Protein AF-A0A7W0HZI1-F1 (afdb_monomer_lite)

Sequence (79 aa):
MTIFNVATAAELSSAIAGAAGGDRIVVADGNYGKLSIFNRSFDSTVTIVAANPGAGAHFDGLTITGSKNVSLVGLDLGR

Secondary structure (DSSP, 8-state):
--EEEE-SHHHHHHHHHH--TT-EEEE-SEE--EEEEES-EEEEEEEEEESSTTTSEEESEEEEES-EEEEEES-EE--

Structure (mmCIF, N/CA/C/O backbone):
data_AF-A0A7W0HZI1-F1
#
_entry.id   AF-A0A7W0HZI1-F1
#
loop_
_atom_site.group_PDB
_atom_site.id
_atom_site.type_symbol
_atom_site.label_atom_id
_atom_site.label_alt_id
_atom_site.label_comp_id
_atom_site.label_asym_id
_atom_site.label_entity_id
_atom_site.label_seq_id
_atom_site.pdbx_PDB_ins_code
_atom_site.Cartn_x
_atom_site.Cartn_y
_atom_site.Cartn_z
_atom_site.occupancy
_atom_site.B_iso_or_equiv
_atom_site.auth_seq_id
_atom_site.auth_comp_id
_atom_site.auth_asym_id
_atom_site.auth_atom_id
_atom_site.pdbx_PDB_model_num
ATOM 1 N N . MET A 1 1 ? -13.486 -8.330 3.962 1.00 77.75 1 MET A N 1
ATOM 2 C CA . MET A 1 1 ? -12.2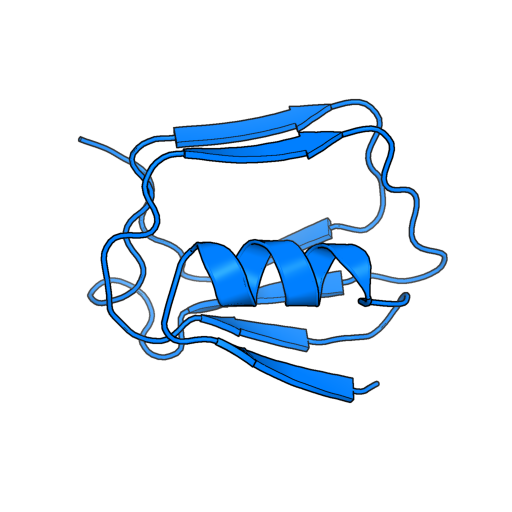42 -8.816 3.344 1.00 77.75 1 MET A CA 1
ATOM 3 C C . MET A 1 1 ? -12.410 -8.784 1.840 1.00 77.75 1 MET A C 1
ATOM 5 O O . MET A 1 1 ? -12.964 -9.705 1.248 1.00 77.75 1 MET A O 1
ATOM 9 N N . THR A 1 2 ? -11.941 -7.695 1.256 1.00 91.06 2 THR A N 1
ATOM 10 C CA . THR A 1 2 ? -11.816 -7.455 -0.177 1.00 91.06 2 THR A CA 1
ATOM 11 C C . THR A 1 2 ? -10.347 -7.590 -0.556 1.00 91.06 2 THR A C 1
ATOM 13 O O . THR A 1 2 ? -9.461 -7.211 0.216 1.00 91.06 2 THR A O 1
ATOM 16 N N . ILE A 1 3 ? -10.084 -8.152 -1.734 1.00 93.38 3 ILE A N 1
ATOM 17 C CA . ILE A 1 3 ? -8.735 -8.227 -2.294 1.00 93.38 3 ILE A CA 1
ATOM 18 C C . ILE A 1 3 ? -8.627 -7.179 -3.399 1.00 93.38 3 ILE A C 1
ATOM 20 O O . ILE A 1 3 ? -9.310 -7.276 -4.417 1.00 93.38 3 ILE A O 1
ATOM 24 N N . PHE A 1 4 ? -7.764 -6.189 -3.194 1.00 94.19 4 PHE A N 1
ATOM 25 C CA . PHE A 1 4 ? -7.409 -5.195 -4.199 1.00 94.19 4 PHE A CA 1
ATOM 26 C C . PHE A 1 4 ? -6.159 -5.673 -4.929 1.00 94.19 4 PHE A C 1
ATOM 28 O O . PHE A 1 4 ? -5.122 -5.848 -4.299 1.00 94.19 4 PHE A O 1
ATOM 35 N N . ASN A 1 5 ? -6.247 -5.885 -6.239 1.00 93.38 5 ASN A N 1
ATOM 36 C CA . ASN A 1 5 ? -5.080 -6.168 -7.072 1.00 93.38 5 ASN A CA 1
ATOM 37 C C . ASN A 1 5 ? -4.688 -4.863 -7.754 1.00 93.38 5 ASN A C 1
ATOM 39 O O . ASN A 1 5 ? -5.497 -4.296 -8.485 1.00 93.38 5 ASN A O 1
ATOM 43 N N . VAL A 1 6 ? -3.486 -4.372 -7.473 1.00 93.25 6 VAL A N 1
ATOM 44 C CA . VAL A 1 6 ? -2.994 -3.095 -7.994 1.00 93.25 6 VAL A CA 1
ATOM 45 C C . VAL A 1 6 ? -1.694 -3.330 -8.743 1.00 93.25 6 VAL A C 1
ATOM 47 O O . VAL A 1 6 ? -0.864 -4.117 -8.295 1.00 93.25 6 VAL A O 1
ATOM 50 N N . ALA A 1 7 ? -1.522 -2.664 -9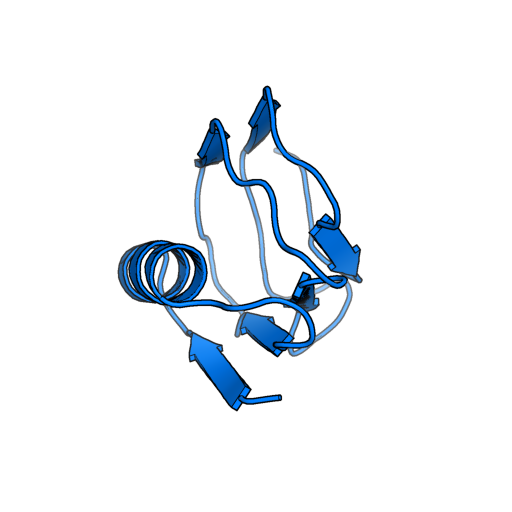.880 1.00 90.81 7 ALA A N 1
ATOM 51 C CA . ALA A 1 7 ? -0.311 -2.741 -10.694 1.00 90.81 7 ALA A CA 1
ATOM 52 C C . ALA A 1 7 ? 0.386 -1.382 -10.845 1.00 90.81 7 ALA A C 1
ATOM 54 O O . ALA A 1 7 ? 1.462 -1.287 -11.431 1.00 90.81 7 ALA A O 1
ATOM 55 N N . THR A 1 8 ? -0.223 -0.315 -10.321 1.00 89.62 8 THR A N 1
ATOM 56 C CA . THR A 1 8 ? 0.295 1.050 -10.415 1.00 89.62 8 THR A CA 1
ATOM 57 C C . THR A 1 8 ? 0.177 1.804 -9.091 1.00 89.62 8 THR A C 1
ATOM 59 O O . THR A 1 8 ? -0.674 1.512 -8.248 1.00 89.62 8 THR A O 1
ATOM 62 N N . ALA A 1 9 ? 0.997 2.845 -8.920 1.00 87.81 9 ALA A N 1
ATOM 63 C CA . ALA A 1 9 ? 0.931 3.735 -7.758 1.00 87.81 9 ALA A CA 1
ATOM 64 C C . ALA A 1 9 ? -0.437 4.421 -7.595 1.00 87.81 9 ALA A C 1
ATOM 66 O O . ALA A 1 9 ? -0.906 4.620 -6.472 1.00 87.81 9 ALA A O 1
ATOM 67 N N . ALA A 1 10 ? -1.100 4.755 -8.706 1.00 89.31 10 ALA A N 1
ATOM 68 C CA . ALA A 1 10 ? -2.422 5.375 -8.682 1.00 89.31 10 ALA A CA 1
ATOM 69 C C . ALA A 1 10 ? -3.490 4.405 -8.151 1.00 89.31 10 ALA A C 1
ATOM 71 O O . ALA A 1 10 ? -4.281 4.769 -7.279 1.00 89.31 10 ALA A O 1
ATOM 72 N N . GLU A 1 11 ? -3.469 3.156 -8.623 1.00 91.19 11 GLU A N 1
ATOM 73 C CA . GLU A 1 11 ? -4.358 2.098 -8.136 1.00 91.19 11 GLU A CA 1
ATOM 74 C C . GLU A 1 11 ? -4.084 1.765 -6.672 1.00 91.19 11 GLU A C 1
ATOM 76 O O . GLU A 1 11 ? -5.029 1.618 -5.905 1.00 91.19 11 GLU A O 1
ATOM 81 N N . LEU A 1 12 ? -2.815 1.719 -6.253 1.00 90.06 12 LEU A N 1
ATOM 82 C CA . LEU A 1 12 ? -2.441 1.514 -4.853 1.00 90.06 12 LEU A CA 1
ATOM 83 C C . LEU A 1 12 ? -3.010 2.615 -3.952 1.00 90.06 12 LEU A C 1
ATOM 85 O O . LEU A 1 12 ? -3.604 2.320 -2.918 1.00 90.06 12 LEU A O 1
ATOM 89 N N . SER A 1 13 ? -2.867 3.879 -4.352 1.00 89.12 13 SER A N 1
ATOM 90 C CA . SER A 1 13 ? -3.429 5.014 -3.614 1.00 89.12 13 SER A CA 1
ATOM 91 C C . SER A 1 13 ? -4.955 4.919 -3.509 1.00 89.12 13 SER A C 1
ATOM 93 O O . SER A 1 13 ? -5.520 5.089 -2.427 1.00 89.12 13 SER A O 1
ATOM 95 N N . SER A 1 14 ? -5.627 4.564 -4.609 1.00 90.69 14 SER A N 1
ATOM 96 C CA . SER A 1 14 ? -7.079 4.363 -4.631 1.00 90.69 14 SER A CA 1
ATOM 97 C C . SER A 1 14 ? -7.515 3.185 -3.750 1.00 90.69 14 SER A C 1
ATOM 99 O O . SER A 1 14 ? -8.456 3.313 -2.967 1.00 90.69 14 SER A O 1
ATOM 101 N N . ALA A 1 15 ? -6.782 2.070 -3.796 1.00 91.94 15 ALA A N 1
ATOM 102 C CA . ALA A 1 15 ? -7.035 0.892 -2.977 1.00 91.94 15 ALA A CA 1
ATOM 103 C C . ALA A 1 15 ? -6.856 1.190 -1.486 1.00 91.94 15 ALA A C 1
ATOM 105 O O . ALA A 1 15 ? -7.719 0.842 -0.693 1.00 91.94 15 ALA A O 1
ATOM 106 N N . ILE A 1 16 ? -5.797 1.903 -1.088 1.00 88.88 16 ILE A N 1
ATOM 107 C CA . ILE A 1 16 ? -5.605 2.345 0.305 1.00 88.88 16 ILE A CA 1
ATOM 108 C C . ILE A 1 16 ? -6.715 3.311 0.726 1.00 88.88 16 ILE A C 1
ATOM 110 O O . ILE A 1 16 ? -7.146 3.300 1.881 1.00 88.88 16 ILE A O 1
ATOM 114 N N . ALA A 1 17 ? -7.192 4.149 -0.198 1.00 88.75 17 ALA A N 1
ATOM 115 C CA . ALA A 1 17 ? -8.268 5.078 0.090 1.00 88.75 17 ALA A CA 1
ATOM 116 C C . ALA A 1 17 ? -9.607 4.376 0.354 1.00 88.75 17 ALA A C 1
ATOM 118 O O . ALA A 1 17 ? -10.334 4.830 1.242 1.00 88.75 17 ALA A O 1
ATOM 119 N N . GLY A 1 18 ? -9.894 3.297 -0.381 1.00 87.31 18 GLY A N 1
ATOM 120 C CA . GLY A 1 18 ? -11.114 2.495 -0.268 1.00 87.31 18 GLY A CA 1
ATOM 121 C C . GLY A 1 18 ? -11.021 1.268 0.645 1.00 87.31 18 GLY A C 1
ATOM 122 O O . GLY A 1 18 ? -12.045 0.640 0.897 1.00 87.31 18 GLY A O 1
ATOM 123 N N . ALA A 1 19 ? -9.831 0.914 1.135 1.00 90.50 19 ALA A N 1
ATOM 124 C CA . ALA A 1 19 ? -9.639 -0.245 1.998 1.00 90.50 19 ALA A CA 1
ATOM 125 C C . ALA A 1 19 ? -10.340 -0.068 3.349 1.00 90.50 19 ALA A C 1
ATOM 127 O O . ALA A 1 19 ? -10.309 1.004 3.958 1.00 90.50 19 ALA A O 1
ATOM 128 N N . ALA A 1 20 ? -10.922 -1.155 3.841 1.00 89.81 20 ALA A N 1
ATOM 129 C CA . ALA A 1 20 ? -11.470 -1.276 5.180 1.00 89.81 20 ALA A CA 1
ATOM 130 C C . ALA A 1 20 ? -10.674 -2.306 5.992 1.00 89.81 20 ALA A C 1
ATOM 132 O O . ALA A 1 20 ? -9.895 -3.098 5.457 1.00 89.81 20 ALA A O 1
ATOM 133 N N . GLY A 1 21 ? -10.857 -2.302 7.312 1.00 90.94 21 GLY A N 1
ATOM 134 C CA . GLY A 1 21 ? -10.146 -3.235 8.177 1.00 90.94 21 GLY A CA 1
ATOM 135 C C . GLY A 1 21 ? -10.387 -4.699 7.789 1.00 90.94 21 GLY A C 1
ATOM 136 O O . GLY A 1 21 ? -11.529 -5.123 7.624 1.00 90.94 21 GLY A O 1
ATOM 137 N N . GLY A 1 22 ? -9.307 -5.475 7.664 1.00 91.25 22 GLY A N 1
ATOM 138 C CA . GLY A 1 22 ? -9.347 -6.869 7.210 1.00 91.25 22 GLY A CA 1
ATOM 139 C C . GLY A 1 22 ? -9.200 -7.054 5.695 1.00 91.25 22 GLY A C 1
ATOM 140 O O . GLY A 1 22 ? -9.300 -8.185 5.215 1.00 91.25 22 GLY A O 1
ATOM 141 N N . ASP A 1 23 ? -8.980 -5.980 4.934 1.00 94.44 23 ASP A N 1
ATOM 142 C CA . ASP A 1 23 ? -8.732 -6.057 3.494 1.00 94.44 23 ASP A CA 1
ATOM 143 C C . ASP A 1 23 ? -7.267 -6.342 3.157 1.00 94.44 23 ASP A C 1
ATOM 145 O O . ASP A 1 23 ? -6.345 -6.114 3.950 1.00 94.44 23 ASP A O 1
ATOM 149 N N . ARG A 1 24 ? -7.056 -6.844 1.937 1.00 94.81 2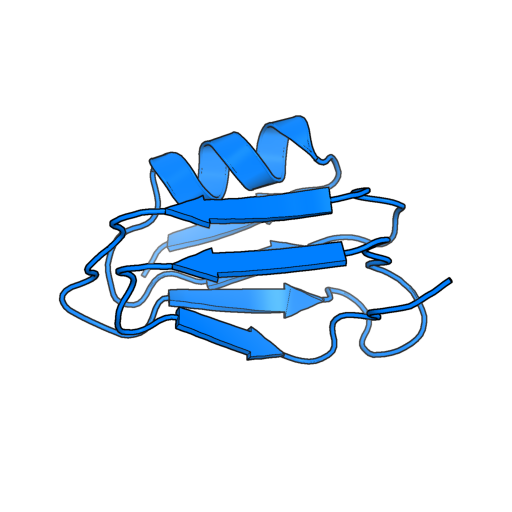4 ARG A N 1
ATOM 150 C CA . ARG A 1 24 ? -5.734 -7.193 1.422 1.00 94.81 24 ARG A CA 1
ATOM 151 C C . ARG A 1 24 ? -5.472 -6.480 0.105 1.00 94.81 24 ARG A C 1
ATOM 153 O O . ARG A 1 24 ? -6.246 -6.603 -0.835 1.00 94.81 24 ARG A O 1
ATOM 160 N N . ILE A 1 25 ? -4.363 -5.761 0.034 1.00 94.56 25 ILE A N 1
ATOM 161 C CA . ILE A 1 25 ? -3.906 -5.054 -1.157 1.00 94.56 25 ILE A CA 1
ATOM 162 C C . ILE A 1 25 ? -2.699 -5.815 -1.696 1.00 94.56 25 ILE A C 1
ATOM 164 O O . ILE A 1 25 ? -1.644 -5.834 -1.068 1.00 94.56 25 ILE A O 1
ATOM 168 N N . VAL A 1 26 ? -2.883 -6.482 -2.829 1.00 93.88 26 VAL A N 1
ATOM 169 C CA . VAL A 1 26 ? -1.854 -7.224 -3.552 1.00 93.88 26 VAL A CA 1
ATOM 170 C C . VAL A 1 26 ? -1.236 -6.293 -4.582 1.00 93.88 26 VAL A C 1
ATOM 172 O O . VAL A 1 26 ? -1.906 -5.837 -5.507 1.00 93.88 26 VAL A O 1
ATOM 175 N N . VAL A 1 27 ? 0.043 -6.007 -4.388 1.00 93.25 27 VAL A N 1
ATOM 176 C CA . VAL A 1 27 ? 0.825 -5.057 -5.168 1.00 93.25 27 VAL A CA 1
ATOM 177 C C . VAL A 1 27 ? 1.643 -5.838 -6.187 1.00 93.25 27 VAL A C 1
ATOM 179 O O . VAL A 1 27 ? 2.551 -6.574 -5.805 1.00 93.25 27 VAL A O 1
ATOM 182 N N . ALA A 1 28 ? 1.299 -5.725 -7.467 1.00 92.56 28 ALA A N 1
ATOM 183 C CA . ALA A 1 28 ? 2.036 -6.376 -8.542 1.00 92.56 28 ALA A CA 1
ATOM 184 C C . ALA A 1 28 ? 3.439 -5.780 -8.691 1.00 92.56 28 ALA A C 1
ATOM 186 O O . ALA A 1 28 ? 3.742 -4.710 -8.160 1.00 92.56 28 ALA A O 1
ATOM 187 N N . ASP A 1 29 ? 4.284 -6.471 -9.439 1.00 90.06 29 ASP A N 1
ATOM 188 C CA . ASP A 1 29 ? 5.658 -6.051 -9.660 1.00 90.06 29 ASP A CA 1
ATOM 189 C C . ASP A 1 29 ? 5.700 -4.719 -10.423 1.00 90.06 29 ASP A C 1
ATOM 191 O O . ASP A 1 29 ? 5.000 -4.530 -11.418 1.00 90.06 29 ASP A O 1
ATOM 195 N N . GLY A 1 30 ? 6.503 -3.778 -9.939 1.00 87.69 30 GLY A N 1
ATOM 196 C CA . GLY A 1 30 ? 6.598 -2.433 -10.478 1.00 87.69 30 GLY A CA 1
ATOM 197 C C . GLY A 1 30 ? 7.241 -1.455 -9.501 1.00 87.69 30 GLY A C 1
ATOM 198 O O . GLY A 1 30 ? 7.467 -1.760 -8.329 1.00 87.69 30 GLY A O 1
ATOM 199 N N . ASN A 1 31 ? 7.516 -0.249 -9.995 1.00 88.81 31 ASN A N 1
ATOM 200 C CA . ASN A 1 31 ? 7.968 0.857 -9.162 1.00 88.81 31 ASN A CA 1
ATOM 201 C C . ASN A 1 31 ? 6.767 1.727 -8.761 1.00 88.81 31 ASN A C 1
ATOM 203 O O . ASN A 1 31 ? 6.051 2.256 -9.615 1.00 88.81 31 ASN A O 1
ATOM 207 N N . TYR A 1 32 ? 6.561 1.871 -7.455 1.00 90.00 32 TYR A N 1
ATOM 208 C CA . TYR A 1 32 ? 5.464 2.628 -6.856 1.00 90.00 32 TYR A CA 1
ATOM 209 C C . TYR A 1 32 ? 5.915 3.983 -6.297 1.00 90.00 32 TYR A C 1
ATOM 211 O O . TYR A 1 32 ? 5.087 4.771 -5.834 1.00 90.00 32 TYR A O 1
ATOM 219 N N . GLY A 1 33 ? 7.214 4.275 -6.356 1.00 89.12 33 GLY A N 1
ATOM 220 C CA . GLY A 1 33 ? 7.807 5.494 -5.837 1.00 89.12 33 GLY A CA 1
ATOM 221 C C . GLY A 1 33 ? 7.609 5.620 -4.329 1.00 89.12 33 GLY A C 1
ATOM 222 O O . GLY A 1 33 ? 7.867 4.693 -3.562 1.00 89.12 33 GLY A O 1
ATOM 223 N N . LYS A 1 34 ? 7.147 6.791 -3.885 1.00 89.88 34 LYS A N 1
ATOM 224 C CA . LYS A 1 34 ? 6.928 7.071 -2.463 1.00 89.88 34 LYS A CA 1
ATOM 225 C C . LYS A 1 34 ? 5.486 6.792 -2.065 1.00 89.88 34 LYS A C 1
ATOM 227 O O . LYS A 1 34 ? 4.573 7.464 -2.544 1.00 89.88 34 LYS A O 1
ATOM 232 N N . LEU A 1 35 ? 5.299 5.875 -1.122 1.00 87.75 35 LEU A N 1
ATOM 233 C CA . LEU A 1 35 ? 4.007 5.615 -0.506 1.00 87.75 35 LEU A CA 1
ATOM 234 C C . LEU A 1 35 ? 3.850 6.412 0.788 1.00 87.75 35 LEU A C 1
ATOM 236 O O . LEU A 1 35 ? 4.686 6.332 1.689 1.00 87.75 35 LEU A O 1
ATOM 240 N N . SER A 1 36 ? 2.729 7.119 0.909 1.00 90.12 36 SER A N 1
ATOM 241 C CA . SER A 1 36 ? 2.408 7.894 2.103 1.00 90.12 36 SER A CA 1
ATOM 242 C C . SER A 1 36 ? 1.014 7.563 2.626 1.00 90.12 36 SER A C 1
ATOM 244 O O . SER A 1 36 ? 0.020 7.742 1.925 1.00 90.12 36 SER A O 1
ATOM 246 N N . ILE A 1 37 ? 0.940 7.108 3.876 1.00 88.94 37 ILE A N 1
ATOM 247 C CA . ILE A 1 37 ? -0.296 6.747 4.572 1.00 88.94 37 ILE A CA 1
ATOM 248 C C . ILE A 1 37 ? -0.449 7.663 5.790 1.00 88.94 37 ILE A C 1
ATOM 250 O O . ILE A 1 37 ? 0.304 7.569 6.763 1.00 88.94 37 ILE A O 1
ATOM 254 N N . PHE A 1 38 ? -1.436 8.558 5.735 1.00 91.50 38 PHE A N 1
ATOM 255 C CA . PHE A 1 38 ? -1.677 9.580 6.755 1.00 91.50 38 PHE A CA 1
ATOM 256 C C . PHE A 1 38 ? -3.055 9.429 7.394 1.00 91.50 38 PHE A C 1
ATOM 258 O O . PHE A 1 38 ? -4.051 9.322 6.680 1.00 91.50 38 PHE A O 1
ATOM 265 N N . ASN A 1 39 ? -3.116 9.487 8.729 1.00 90.06 39 ASN A N 1
ATOM 266 C CA . ASN A 1 39 ? -4.356 9.506 9.518 1.00 90.06 39 ASN A CA 1
ATOM 267 C C . ASN A 1 39 ? -5.346 8.377 9.168 1.00 90.06 39 ASN A C 1
ATOM 269 O O . ASN A 1 39 ? -6.561 8.571 9.198 1.00 90.06 39 ASN A O 1
ATOM 273 N N . ARG A 1 40 ? -4.838 7.186 8.823 1.00 86.31 40 ARG A N 1
ATOM 274 C CA . ARG A 1 40 ? -5.663 6.014 8.505 1.00 86.31 40 ARG A CA 1
ATOM 275 C C . ARG A 1 40 ? -5.753 5.088 9.708 1.00 86.31 40 ARG A C 1
ATOM 277 O O . ARG A 1 40 ? -4.828 4.332 9.990 1.00 86.31 40 ARG A O 1
ATOM 284 N N . SER A 1 41 ? -6.871 5.145 10.420 1.00 88.31 41 SER A N 1
ATOM 285 C CA . SER A 1 41 ? -7.178 4.203 11.494 1.00 88.31 41 SER A CA 1
ATOM 286 C C . SER A 1 41 ? -8.180 3.179 10.981 1.00 88.31 41 SER A C 1
ATOM 288 O O . SER A 1 41 ? -9.349 3.507 10.808 1.00 88.31 41 SER A O 1
ATOM 290 N N . PHE A 1 42 ? -7.723 1.957 10.724 1.00 88.50 42 PHE A N 1
ATOM 291 C CA . PHE A 1 42 ? -8.605 0.855 10.347 1.00 88.50 42 PHE A CA 1
ATOM 292 C C . PHE A 1 42 ? -9.069 0.101 11.596 1.00 88.50 42 PHE A C 1
ATOM 294 O O . PHE A 1 42 ? -8.273 -0.110 12.511 1.00 88.50 42 PHE A O 1
ATOM 301 N N . ASP A 1 43 ? -10.325 -0.347 11.635 1.00 88.19 43 ASP A N 1
ATOM 302 C CA . ASP A 1 43 ? -10.853 -1.144 12.760 1.00 88.19 43 ASP A CA 1
ATOM 303 C C . ASP A 1 43 ? -10.199 -2.532 12.864 1.00 88.19 43 ASP A C 1
ATOM 305 O O . ASP A 1 43 ? -10.232 -3.186 13.903 1.00 88.19 43 ASP A O 1
ATOM 309 N N . SER A 1 44 ? -9.591 -3.006 11.778 1.00 92.56 44 SER A N 1
ATOM 310 C CA . SER A 1 44 ? -8.881 -4.285 11.684 1.00 92.56 44 SER A CA 1
ATOM 311 C C . SER A 1 44 ? -7.702 -4.162 10.720 1.00 92.56 44 SER A C 1
ATOM 313 O O . SER A 1 44 ? -7.625 -3.207 9.951 1.00 92.56 44 SER A O 1
ATOM 315 N N . THR A 1 45 ? -6.760 -5.105 10.766 1.00 92.69 45 THR A N 1
ATOM 316 C CA . THR A 1 45 ? -5.512 -5.023 9.992 1.00 92.69 45 THR A CA 1
ATOM 317 C C . THR A 1 45 ? -5.764 -5.009 8.488 1.00 92.69 45 THR A C 1
ATOM 319 O O . THR A 1 45 ? -6.342 -5.948 7.952 1.00 92.69 45 THR A O 1
ATOM 322 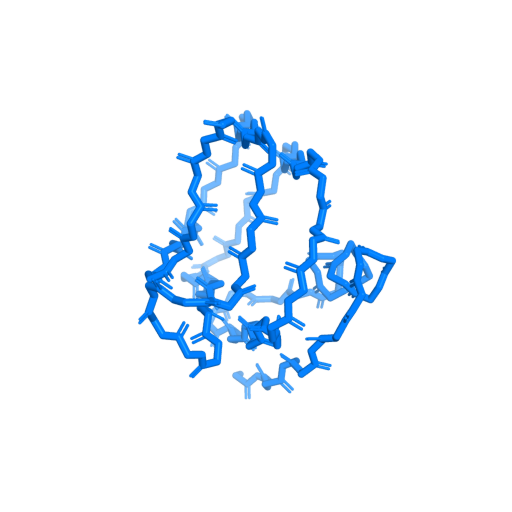N N . VAL A 1 46 ? -5.288 -3.968 7.805 1.00 93.81 46 VAL A N 1
ATOM 323 C CA . VAL A 1 46 ? -5.159 -3.930 6.343 1.00 93.81 46 VAL A CA 1
ATOM 324 C C . VAL A 1 46 ? -3.787 -4.465 5.971 1.00 93.81 46 VAL A C 1
ATOM 326 O O . VAL A 1 46 ? -2.775 -3.980 6.479 1.00 93.81 46 VAL A O 1
ATOM 329 N N . THR A 1 47 ? -3.732 -5.462 5.091 1.00 94.25 47 THR A N 1
ATOM 330 C CA . THR A 1 47 ? -2.469 -6.066 4.654 1.00 94.25 47 THR A CA 1
ATOM 331 C C . THR A 1 47 ? -2.111 -5.629 3.245 1.00 94.25 47 THR A C 1
ATOM 333 O O . THR A 1 47 ? -2.766 -6.025 2.288 1.00 94.25 47 THR A O 1
ATOM 336 N N . ILE A 1 48 ? -1.030 -4.873 3.111 1.00 92.50 48 ILE A N 1
ATOM 337 C CA . ILE A 1 48 ? -0.394 -4.537 1.840 1.00 92.50 48 ILE A CA 1
ATOM 338 C C . ILE A 1 48 ? 0.717 -5.562 1.611 1.00 92.50 48 ILE A C 1
ATOM 340 O O . ILE A 1 48 ? 1.641 -5.679 2.416 1.00 92.50 48 ILE A O 1
ATOM 344 N N . VAL A 1 49 ? 0.612 -6.341 0.543 1.00 92.81 49 VAL A N 1
ATOM 345 C CA . VAL A 1 49 ? 1.526 -7.445 0.248 1.00 92.81 49 VAL A CA 1
ATOM 346 C C . VAL A 1 49 ? 2.028 -7.362 -1.184 1.00 92.81 49 VAL A C 1
ATOM 348 O O . VAL A 1 49 ? 1.250 -7.080 -2.092 1.00 92.81 49 VAL A O 1
ATOM 351 N N . ALA A 1 50 ? 3.313 -7.633 -1.399 1.00 92.31 50 ALA A N 1
ATOM 352 C CA . ALA A 1 50 ? 3.837 -7.823 -2.747 1.00 92.31 50 ALA A CA 1
ATOM 353 C C . ALA A 1 50 ? 3.261 -9.106 -3.361 1.00 92.31 50 ALA A C 1
ATOM 355 O O . ALA A 1 50 ? 3.199 -10.140 -2.694 1.00 92.31 50 ALA A O 1
ATOM 356 N N . ALA A 1 51 ? 2.882 -9.058 -4.636 1.00 90.56 51 ALA A N 1
ATOM 357 C CA . ALA A 1 51 ? 2.504 -10.242 -5.397 1.00 90.56 51 ALA A CA 1
ATOM 358 C C . ALA A 1 51 ? 3.667 -11.246 -5.439 1.00 90.56 51 ALA A C 1
ATOM 360 O O . ALA A 1 51 ? 3.461 -12.425 -5.159 1.00 90.56 51 ALA A O 1
ATOM 361 N N . ASN A 1 52 ? 4.888 -10.751 -5.677 1.00 86.56 52 ASN A N 1
ATOM 362 C CA . ASN A 1 52 ? 6.126 -11.521 -5.611 1.00 86.56 52 ASN A CA 1
ATOM 363 C C . ASN A 1 52 ? 7.075 -10.929 -4.549 1.00 86.56 52 ASN A C 1
ATOM 365 O O . ASN A 1 52 ? 7.692 -9.882 -4.780 1.00 86.56 52 ASN A O 1
ATOM 369 N N . PRO A 1 53 ? 7.209 -11.571 -3.372 1.00 76.31 53 PRO A N 1
ATOM 370 C CA . PRO A 1 53 ? 8.093 -11.101 -2.310 1.00 76.31 53 PRO A CA 1
ATOM 371 C C . PRO A 1 53 ? 9.554 -11.015 -2.777 1.00 76.31 53 PRO A C 1
ATOM 373 O O . PRO A 1 53 ? 10.129 -12.015 -3.199 1.00 76.31 53 PRO A O 1
ATOM 376 N N . GLY A 1 54 ? 10.162 -9.829 -2.665 1.00 66.69 54 GLY A N 1
ATOM 377 C CA . GLY A 1 54 ? 11.605 -9.625 -2.869 1.00 66.69 54 GLY A CA 1
ATOM 378 C C . GLY A 1 54 ? 12.093 -9.382 -4.304 1.00 66.69 54 GLY A C 1
ATOM 379 O O . GLY A 1 54 ? 13.298 -9.255 -4.491 1.00 66.69 54 GLY A O 1
ATOM 380 N N . ALA A 1 55 ? 11.211 -9.302 -5.305 1.00 67.88 55 ALA A N 1
ATOM 381 C CA . ALA A 1 55 ? 11.621 -9.043 -6.697 1.00 67.88 55 ALA A CA 1
ATOM 382 C C . ALA A 1 55 ? 10.750 -8.016 -7.444 1.00 67.88 55 ALA A C 1
ATOM 384 O O . ALA A 1 55 ? 11.071 -7.651 -8.573 1.00 67.88 55 ALA A O 1
ATOM 385 N N . GLY A 1 56 ? 9.642 -7.579 -6.838 1.00 72.12 56 GLY A N 1
ATOM 386 C CA . GLY A 1 56 ? 8.535 -7.000 -7.587 1.00 72.12 56 GLY A CA 1
ATOM 387 C C . GLY A 1 56 ? 8.155 -5.577 -7.221 1.00 72.12 56 GLY A C 1
ATOM 388 O O . GLY A 1 56 ? 8.297 -4.670 -8.031 1.00 72.12 56 GLY A O 1
ATOM 389 N N . ALA A 1 57 ? 7.588 -5.383 -6.033 1.00 87.75 57 ALA A N 1
ATOM 390 C CA . ALA A 1 57 ? 6.982 -4.114 -5.638 1.00 87.75 57 ALA A CA 1
ATOM 391 C C . ALA A 1 57 ? 8.010 -3.206 -4.949 1.00 87.75 57 ALA A C 1
ATOM 393 O O . ALA A 1 57 ? 8.200 -3.303 -3.733 1.00 87.75 57 ALA A O 1
ATOM 394 N N . HIS A 1 58 ? 8.663 -2.346 -5.732 1.00 89.56 58 HIS A N 1
ATOM 395 C CA . HIS A 1 58 ? 9.684 -1.419 -5.250 1.00 89.56 58 HIS A CA 1
ATOM 396 C C . HIS A 1 58 ? 9.082 -0.077 -4.828 1.00 89.56 58 HIS A C 1
ATOM 398 O O . HIS A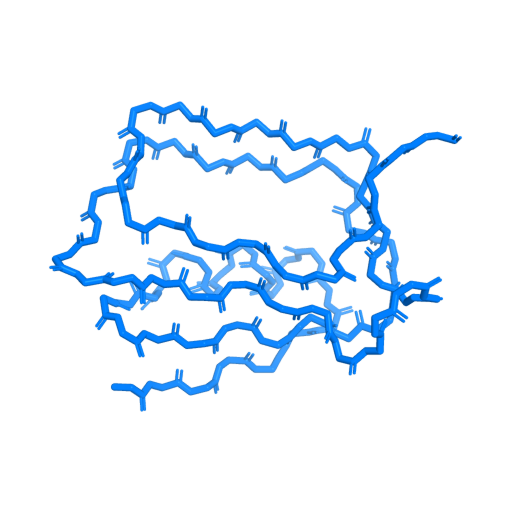 1 58 ? 8.290 0.530 -5.559 1.00 89.56 58 HIS A O 1
ATOM 404 N N . PHE A 1 59 ? 9.500 0.394 -3.657 1.00 90.44 59 PHE A N 1
ATOM 405 C CA . PHE A 1 59 ? 9.132 1.681 -3.092 1.00 90.44 59 PHE A CA 1
ATOM 406 C C . PHE A 1 59 ? 10.388 2.482 -2.736 1.00 90.44 59 PHE A C 1
ATOM 408 O O . PHE A 1 59 ? 11.125 2.128 -1.813 1.00 90.44 59 PHE A O 1
ATOM 415 N N . ASP A 1 60 ? 10.548 3.638 -3.381 1.00 90.50 60 ASP A N 1
ATOM 416 C CA . ASP A 1 60 ? 11.611 4.613 -3.097 1.00 90.50 60 ASP A CA 1
ATOM 417 C C . ASP A 1 60 ? 11.513 5.194 -1.670 1.00 90.50 60 ASP A C 1
ATOM 419 O O . ASP A 1 60 ? 12.434 5.846 -1.163 1.00 90.50 60 ASP A O 1
ATOM 423 N N . GLY A 1 61 ? 10.346 5.061 -1.034 1.00 89.88 61 GLY A N 1
ATOM 424 C CA . GLY A 1 61 ? 10.127 5.498 0.335 1.00 89.88 61 GLY A CA 1
ATOM 425 C C . GLY A 1 61 ? 8.733 5.181 0.857 1.00 89.88 61 GLY A C 1
ATOM 426 O O . GLY A 1 61 ? 7.755 5.155 0.114 1.00 89.88 61 GLY A O 1
ATOM 427 N N . LEU A 1 62 ? 8.643 4.995 2.170 1.00 88.62 62 LEU A N 1
ATOM 428 C CA . LEU A 1 62 ? 7.398 4.721 2.873 1.00 88.62 62 LEU A CA 1
ATOM 429 C C . LEU A 1 62 ? 7.261 5.666 4.063 1.00 88.62 62 LEU A C 1
ATOM 431 O O . LEU A 1 62 ? 8.145 5.745 4.912 1.00 88.62 62 LEU A O 1
ATOM 435 N N . THR A 1 63 ? 6.143 6.381 4.134 1.00 90.88 63 THR A N 1
ATOM 436 C CA . THR A 1 63 ? 5.798 7.246 5.265 1.00 90.88 63 THR A CA 1
ATOM 437 C C . THR A 1 63 ? 4.451 6.827 5.824 1.00 90.88 63 THR A C 1
ATOM 439 O O . THR A 1 63 ? 3.443 6.875 5.126 1.00 90.88 63 THR A O 1
ATOM 442 N N . ILE A 1 64 ? 4.422 6.430 7.095 1.00 89.75 64 ILE A N 1
ATOM 443 C CA . ILE A 1 64 ? 3.184 6.118 7.811 1.00 89.75 64 ILE A CA 1
ATOM 444 C C . ILE A 1 64 ? 3.105 7.039 9.018 1.00 89.75 64 ILE A C 1
ATOM 446 O O . ILE A 1 64 ? 3.992 7.045 9.868 1.00 89.75 64 ILE A O 1
ATOM 450 N N . THR A 1 65 ? 2.055 7.848 9.102 1.00 92.75 65 THR A N 1
ATOM 451 C CA . THR A 1 65 ? 1.882 8.800 10.205 1.00 92.75 65 THR A CA 1
ATOM 452 C C . THR A 1 65 ? 0.427 8.827 10.646 1.00 92.75 65 THR A C 1
ATOM 454 O O . THR A 1 65 ? -0.484 8.813 9.818 1.00 92.75 65 THR A O 1
ATOM 457 N N . GLY A 1 66 ? 0.196 8.810 11.962 1.00 90.31 66 GLY A N 1
ATOM 458 C CA . GLY A 1 66 ? -1.154 8.827 12.538 1.00 90.31 66 GLY A CA 1
ATOM 459 C C . GLY A 1 66 ? -2.037 7.644 12.121 1.00 90.31 66 GLY A C 1
ATOM 460 O O . GLY A 1 66 ? -3.257 7.751 12.177 1.00 90.31 66 GLY A O 1
ATOM 461 N N . SER A 1 67 ? -1.445 6.538 11.662 1.00 90.88 67 SER A N 1
ATOM 462 C CA . SER A 1 67 ? -2.186 5.395 11.121 1.00 90.88 67 SER A CA 1
ATOM 463 C C . SER A 1 67 ? -2.084 4.172 12.034 1.00 90.88 67 SER A C 1
ATOM 465 O O . SER A 1 67 ? -1.101 4.016 12.759 1.00 90.88 67 SER A O 1
ATOM 467 N N . LYS A 1 68 ? -3.108 3.316 12.021 1.00 92.75 68 LYS A N 1
ATOM 468 C CA . LYS A 1 68 ? -3.228 2.123 12.874 1.00 92.75 68 LYS A CA 1
ATOM 469 C C . LYS A 1 68 ? -3.700 0.928 12.056 1.00 92.75 68 LYS A C 1
ATOM 471 O O . LYS A 1 68 ? -4.458 1.102 11.106 1.00 92.75 68 LYS A O 1
ATOM 476 N N . ASN A 1 69 ? -3.289 -0.270 12.476 1.00 93.25 69 ASN A N 1
ATOM 477 C CA . ASN A 1 69 ? -3.694 -1.539 11.865 1.00 93.25 69 ASN A CA 1
ATOM 478 C C . ASN A 1 69 ? -3.306 -1.645 10.377 1.00 93.25 69 ASN A C 1
ATOM 480 O O . ASN A 1 69 ? -4.108 -2.035 9.534 1.00 93.25 69 ASN A O 1
ATOM 484 N N . VAL A 1 70 ? -2.053 -1.308 10.056 1.00 91.81 70 VAL A N 1
ATOM 485 C CA . VAL A 1 70 ? -1.468 -1.471 8.716 1.00 91.81 70 VAL A CA 1
ATOM 486 C C . VAL A 1 70 ? -0.358 -2.511 8.790 1.00 91.81 70 VAL A C 1
ATOM 488 O O . VAL A 1 70 ? 0.533 -2.413 9.630 1.00 91.81 70 VAL A O 1
ATOM 491 N N . SER A 1 71 ? -0.411 -3.503 7.910 1.00 92.62 71 SER A N 1
ATOM 492 C CA . SER A 1 71 ? 0.599 -4.545 7.761 1.00 92.62 71 SER A CA 1
ATOM 493 C C . SER A 1 71 ? 1.200 -4.464 6.364 1.00 92.62 71 SER A C 1
ATOM 495 O O . SER A 1 71 ? 0.471 -4.336 5.385 1.00 92.62 71 SER A O 1
ATOM 497 N N . LEU A 1 72 ? 2.527 -4.525 6.281 1.00 90.06 72 LEU A N 1
ATOM 498 C CA . LEU A 1 72 ? 3.295 -4.492 5.038 1.00 90.06 72 LEU A CA 1
ATOM 499 C C . LEU A 1 72 ? 4.100 -5.786 4.965 1.00 90.06 72 LEU A C 1
ATOM 501 O O . LEU A 1 72 ? 4.806 -6.116 5.918 1.00 90.06 72 LEU A O 1
ATOM 505 N N . VAL A 1 73 ? 3.978 -6.533 3.870 1.00 91.12 73 VAL A N 1
ATOM 506 C CA . VAL A 1 73 ? 4.571 -7.871 3.753 1.00 91.12 73 VAL A CA 1
ATOM 507 C C . VAL A 1 73 ? 5.275 -8.029 2.409 1.00 91.12 73 VAL A C 1
ATOM 509 O O . VAL A 1 73 ? 4.651 -7.914 1.358 1.00 91.12 73 VAL A O 1
ATOM 512 N N . GLY A 1 74 ? 6.576 -8.328 2.445 1.00 87.81 74 GLY A N 1
ATOM 513 C CA . GLY A 1 74 ? 7.362 -8.664 1.252 1.00 87.81 74 GLY A CA 1
ATOM 514 C C . GLY A 1 74 ? 7.583 -7.515 0.262 1.00 87.81 74 GLY A C 1
ATOM 515 O O . GLY A 1 74 ? 7.957 -7.785 -0.875 1.00 87.81 74 GLY A O 1
ATOM 516 N N . LEU A 1 75 ? 7.331 -6.267 0.675 1.00 88.44 75 LEU A N 1
ATOM 517 C CA . LEU A 1 75 ? 7.589 -5.071 -0.131 1.00 88.44 75 LEU A CA 1
ATOM 518 C C . LEU A 1 75 ? 9.082 -4.744 -0.126 1.00 88.44 75 LEU A C 1
ATOM 520 O O . LEU A 1 75 ? 9.733 -4.873 0.914 1.00 88.44 75 LEU A O 1
ATOM 524 N N . ASP A 1 76 ? 9.591 -4.290 -1.266 1.00 88.94 76 ASP A N 1
ATOM 525 C CA . ASP A 1 76 ? 10.964 -3.820 -1.391 1.00 88.94 76 ASP A CA 1
ATOM 526 C C . ASP A 1 76 ? 11.027 -2.311 -1.115 1.00 88.94 76 ASP A C 1
ATOM 528 O O . ASP A 1 76 ? 10.253 -1.529 -1.670 1.00 88.94 76 ASP A O 1
ATOM 532 N N . LEU A 1 77 ? 11.906 -1.913 -0.195 1.00 87.06 77 LEU A N 1
ATOM 533 C CA . LEU A 1 77 ? 12.011 -0.554 0.337 1.00 87.06 77 LEU A CA 1
ATOM 534 C C . LEU A 1 77 ? 13.469 -0.111 0.283 1.00 87.06 77 LEU A C 1
ATOM 536 O O . LEU A 1 77 ? 14.291 -0.597 1.062 1.00 87.06 77 LEU A O 1
ATOM 540 N N . GLY A 1 78 ? 13.794 0.843 -0.585 1.00 80.62 78 GLY A N 1
ATOM 541 C CA . GLY A 1 78 ? 15.181 1.266 -0.740 1.00 80.62 78 GLY A CA 1
ATOM 542 C C . GLY A 1 78 ? 15.429 2.144 -1.956 1.00 80.62 78 GLY A C 1
ATOM 543 O O . GLY A 1 78 ? 14.494 2.590 -2.608 1.00 80.62 78 GLY A O 1
ATOM 544 N N . ARG A 1 79 ? 16.710 2.417 -2.209 1.00 59.75 79 ARG A N 1
ATOM 545 C CA . ARG A 1 79 ? 17.228 3.034 -3.434 1.00 59.75 79 ARG A CA 1
ATOM 546 C C . ARG A 1 79 ? 18.270 2.123 -4.052 1.00 59.75 79 ARG A C 1
ATOM 548 O O . ARG A 1 79 ? 18.970 1.458 -3.253 1.00 59.75 79 ARG A O 1
#

Radius of gyration: 11.32 Å; chains: 1; 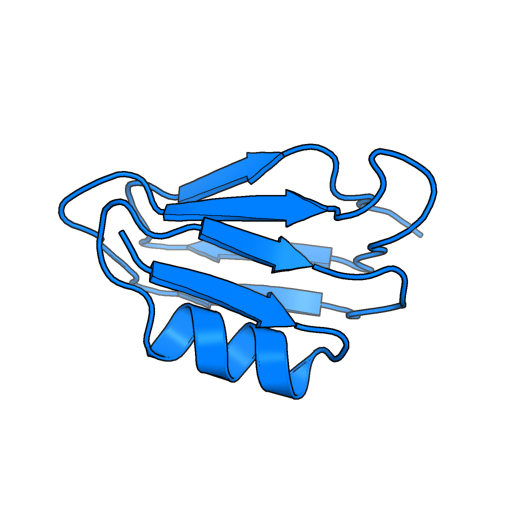bounding box: 30×21×24 Å

Foldseek 3Di:
DEEQEDAELVSVVVCLVPDAAPYEYEYFFDENEEAEAELAEHPHAYEYEYPDQPHGAEYQYYHYYNYPRYHYYRHHYHD

pLDDT: mean 88.94, std 6.12, range [59.75, 94.81]